Protein AF-A0A925I8I1-F1 (afdb_monomer_lite)

Sequence (111 aa):
FNKIVYSGLLSTFSFEYADKNRKKLNAYGSGKNFVSGFTISDALLQEFITFLDNNGVKKDAWGLNRSEKGIRLQLKAYIGRNIFNNDGFYPVLHTSDKTIKKALEVLGKAR

Radius of gyration: 14.81 Å; chains: 1; bounding box: 41×30×34 Å

Foldseek 3Di:
DLVVVVVVLLLVLLLVVCVVCVVVQCVLVALVSLLVPPFCDPVNLVVSQVSCVVVVNHPVVPPVVVPPLNSRLSSQQSNLCNHHNPSNHVVSVVVCVVVVVVVCVVVVPPD

Structure (mmCIF, N/CA/C/O backbone):
data_AF-A0A925I8I1-F1
#
_entry.id   AF-A0A925I8I1-F1
#
loop_
_atom_site.group_PDB
_atom_site.id
_atom_site.type_symbol
_atom_site.label_atom_id
_atom_site.label_alt_id
_atom_site.label_comp_id
_atom_site.label_asym_id
_atom_site.label_entity_id
_atom_site.label_seq_id
_atom_site.pdbx_PDB_ins_code
_atom_site.Cartn_x
_atom_site.Cartn_y
_atom_site.Cartn_z
_atom_site.occupancy
_atom_site.B_iso_or_equiv
_atom_site.auth_seq_id
_atom_site.auth_comp_id
_atom_site.auth_asym_id
_atom_site.auth_atom_id
_atom_site.pdbx_PDB_model_num
ATOM 1 N N . PHE A 1 1 ? -15.516 12.509 10.362 1.00 46.88 1 PHE A N 1
ATOM 2 C CA . PHE A 1 1 ? -14.418 12.226 11.306 1.00 46.88 1 PHE A CA 1
ATOM 3 C C . PHE A 1 1 ? -13.545 11.050 10.838 1.00 46.88 1 PHE A C 1
ATOM 5 O O . PHE A 1 1 ? -12.414 11.290 10.436 1.00 46.88 1 PHE A O 1
ATOM 12 N N . ASN A 1 2 ? -14.080 9.825 10.717 1.00 66.25 2 ASN A N 1
ATOM 13 C CA . ASN A 1 2 ? -13.297 8.614 10.380 1.00 66.25 2 ASN A CA 1
ATOM 14 C C . ASN A 1 2 ? -12.497 8.666 9.058 1.00 66.25 2 ASN A C 1
ATOM 16 O O . ASN A 1 2 ? -11.413 8.101 8.984 1.00 66.25 2 ASN A O 1
ATOM 20 N N . LYS A 1 3 ? -12.975 9.371 8.018 1.00 67.62 3 LYS A N 1
ATOM 21 C CA . LYS A 1 3 ? -12.291 9.440 6.706 1.00 67.62 3 LYS A CA 1
ATOM 22 C C . LYS A 1 3 ? -10.952 10.192 6.743 1.00 67.62 3 LYS A C 1
ATOM 24 O O . LYS A 1 3 ? -10.025 9.777 6.058 1.00 67.62 3 LYS A O 1
ATOM 29 N N . ILE A 1 4 ? -10.860 11.278 7.515 1.00 72.88 4 ILE A N 1
ATOM 30 C CA . ILE A 1 4 ? -9.635 12.094 7.614 1.00 72.88 4 ILE A CA 1
ATOM 31 C C . ILE A 1 4 ? -8.577 11.326 8.409 1.00 72.88 4 ILE A C 1
ATOM 33 O O . ILE A 1 4 ? -7.452 11.167 7.938 1.00 72.88 4 ILE A O 1
ATOM 37 N N . VAL A 1 5 ? -8.980 10.764 9.554 1.00 78.81 5 VAL A N 1
ATOM 38 C CA . VAL A 1 5 ? -8.127 9.899 10.382 1.00 78.81 5 VAL A CA 1
ATOM 39 C C . VAL A 1 5 ? -7.622 8.711 9.563 1.00 78.81 5 VAL A C 1
ATOM 41 O O . VAL A 1 5 ? -6.420 8.473 9.513 1.00 78.81 5 VAL A O 1
ATOM 44 N N . TYR A 1 6 ? -8.508 8.039 8.819 1.00 84.44 6 TYR A N 1
ATOM 45 C CA . TYR A 1 6 ? -8.112 6.963 7.913 1.00 84.44 6 TYR A CA 1
ATOM 46 C C . TYR A 1 6 ? -7.083 7.413 6.875 1.00 84.44 6 TYR A C 1
ATOM 48 O O . TYR A 1 6 ? -6.070 6.747 6.704 1.00 84.44 6 TYR A O 1
ATOM 56 N N . SER A 1 7 ? -7.317 8.532 6.183 1.00 84.19 7 SER A N 1
ATOM 57 C CA . SER A 1 7 ? -6.373 9.007 5.166 1.00 84.19 7 SER A CA 1
ATOM 58 C C . SER A 1 7 ? -5.002 9.357 5.747 1.00 84.19 7 SER A C 1
ATOM 60 O O . SER A 1 7 ? -3.992 9.102 5.094 1.00 84.19 7 SER A O 1
ATOM 62 N N . GLY A 1 8 ? -4.961 9.882 6.977 1.00 89.75 8 GLY A N 1
ATOM 63 C CA . GLY A 1 8 ? -3.717 10.122 7.704 1.00 89.75 8 GLY A CA 1
ATOM 64 C C . GLY A 1 8 ? -2.991 8.816 8.014 1.00 89.75 8 GLY A C 1
ATOM 65 O O . GLY A 1 8 ? -1.854 8.637 7.593 1.00 89.75 8 GLY A O 1
ATOM 66 N N . LEU A 1 9 ? -3.679 7.862 8.648 1.00 91.75 9 LEU A N 1
ATOM 67 C CA . LEU A 1 9 ? -3.119 6.554 9.008 1.00 91.75 9 LEU A CA 1
ATOM 68 C C . LEU A 1 9 ? -2.695 5.723 7.787 1.00 91.75 9 LEU A C 1
ATOM 70 O O . LEU A 1 9 ? -1.657 5.068 7.818 1.00 91.75 9 LEU A O 1
ATOM 74 N N . LEU A 1 10 ? -3.456 5.782 6.692 1.00 91.81 10 LEU A N 1
ATOM 75 C CA . LEU A 1 10 ? -3.091 5.182 5.409 1.00 91.81 10 LEU A CA 1
ATOM 76 C C . LEU A 1 10 ? -1.776 5.763 4.888 1.00 91.81 10 LEU A C 1
ATOM 78 O O . LEU A 1 10 ? -0.912 5.012 4.437 1.00 91.81 10 LEU A O 1
ATOM 82 N N . SER A 1 11 ? -1.624 7.088 4.950 1.00 93.44 11 SER A N 1
ATOM 83 C CA . SER A 1 11 ? -0.399 7.763 4.530 1.00 93.44 11 SER A CA 1
ATOM 84 C C . SER A 1 11 ? 0.787 7.363 5.405 1.00 93.44 11 SER A C 1
ATOM 86 O O . SER A 1 11 ? 1.829 7.004 4.862 1.00 93.44 11 SER A O 1
ATOM 88 N N . THR A 1 12 ? 0.612 7.367 6.730 1.00 96.50 12 THR A N 1
ATOM 89 C CA . THR A 1 12 ? 1.642 6.978 7.704 1.00 96.50 12 THR A CA 1
ATOM 90 C C . THR A 1 12 ? 2.112 5.547 7.476 1.00 96.50 12 THR A C 1
ATOM 92 O O . THR A 1 12 ? 3.288 5.326 7.201 1.00 96.50 12 THR A O 1
ATOM 95 N N . PHE A 1 13 ? 1.192 4.582 7.476 1.00 97.06 13 PHE A N 1
ATOM 96 C CA . PHE A 1 13 ? 1.539 3.175 7.285 1.00 97.06 13 PHE A CA 1
ATOM 97 C C . PHE A 1 13 ? 2.210 2.926 5.929 1.00 97.06 13 PHE A C 1
ATOM 99 O O . PHE A 1 13 ? 3.187 2.186 5.827 1.00 97.06 13 PHE A O 1
ATOM 106 N N . SER A 1 14 ? 1.709 3.564 4.866 1.00 97.06 14 SER A N 1
ATOM 107 C CA . SER A 1 14 ? 2.292 3.411 3.529 1.00 97.06 14 SER A CA 1
ATOM 108 C C . SER A 1 14 ? 3.709 3.970 3.448 1.00 97.06 14 SER A C 1
ATOM 110 O O . SER A 1 14 ? 4.543 3.381 2.763 1.00 97.06 14 SER A O 1
ATOM 112 N N . PHE A 1 15 ? 3.981 5.087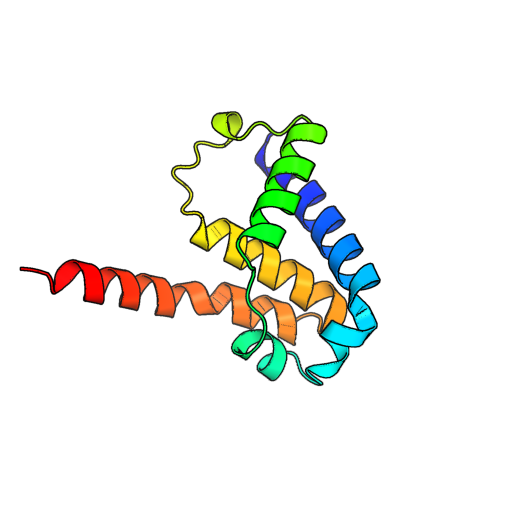 4.129 1.00 97.38 15 PHE A N 1
ATOM 113 C CA . PHE A 1 15 ? 5.319 5.661 4.233 1.00 97.38 15 PHE A CA 1
ATOM 114 C C . PHE A 1 15 ? 6.261 4.721 4.990 1.00 97.38 15 PHE A C 1
ATOM 116 O O . PHE A 1 15 ? 7.307 4.363 4.456 1.00 97.38 15 PHE A O 1
ATOM 123 N N . GLU A 1 16 ? 5.865 4.253 6.176 1.00 97.81 16 GLU A N 1
ATOM 124 C CA . GLU A 1 16 ? 6.671 3.339 6.996 1.00 97.81 16 GLU A CA 1
ATOM 125 C C . GLU A 1 16 ? 6.986 2.033 6.258 1.00 97.81 16 GLU A C 1
ATOM 127 O O . GLU A 1 16 ? 8.136 1.587 6.211 1.00 97.81 16 GLU A O 1
ATOM 132 N N . TYR A 1 17 ? 5.977 1.437 5.615 1.00 98.06 17 TYR A N 1
ATOM 133 C CA . TYR A 1 17 ? 6.168 0.238 4.807 1.00 98.06 17 TYR A CA 1
ATOM 134 C C . TYR A 1 17 ? 7.120 0.496 3.637 1.00 98.06 17 TYR A C 1
ATOM 136 O O . TYR A 1 17 ? 8.015 -0.316 3.376 1.00 98.06 17 TYR A O 1
ATOM 144 N N . ALA A 1 18 ? 6.924 1.608 2.921 1.00 97.12 18 ALA A N 1
ATOM 145 C CA . ALA A 1 18 ? 7.746 1.964 1.776 1.00 97.12 18 ALA A CA 1
ATOM 146 C C . ALA A 1 18 ? 9.200 2.210 2.178 1.00 97.12 18 ALA A C 1
ATOM 148 O O . ALA A 1 18 ? 10.101 1.757 1.477 1.00 97.12 18 ALA A O 1
ATOM 149 N N . ASP A 1 19 ? 9.432 2.861 3.315 1.00 97.50 19 ASP A N 1
ATOM 150 C CA . ASP A 1 19 ? 10.772 3.141 3.809 1.00 97.50 19 ASP A CA 1
ATOM 151 C C . ASP A 1 19 ? 11.497 1.860 4.249 1.00 97.50 19 ASP A C 1
ATOM 153 O O . ASP A 1 19 ? 12.585 1.555 3.752 1.00 97.50 19 ASP A O 1
ATOM 157 N N . LYS A 1 20 ? 10.830 1.011 5.045 1.00 98.00 20 LYS A N 1
ATOM 158 C CA . LYS A 1 20 ? 11.358 -0.299 5.468 1.00 98.00 20 LYS A CA 1
ATOM 159 C C . LYS A 1 20 ? 11.680 -1.221 4.288 1.00 98.00 20 LYS A C 1
ATOM 161 O O . LYS A 1 20 ? 12.636 -1.992 4.339 1.00 98.00 20 LYS A O 1
ATOM 166 N N . ASN A 1 21 ? 10.892 -1.152 3.215 1.00 97.44 21 ASN A N 1
ATOM 167 C CA . ASN A 1 21 ? 11.040 -2.000 2.029 1.00 97.44 21 ASN A CA 1
ATOM 168 C C . ASN A 1 21 ? 11.667 -1.261 0.836 1.00 97.44 21 ASN A C 1
ATOM 170 O O . ASN A 1 21 ? 11.626 -1.773 -0.287 1.00 97.44 21 ASN A O 1
ATOM 174 N N . ARG A 1 22 ? 12.276 -0.086 1.050 1.00 96.44 22 ARG A N 1
ATOM 175 C CA . ARG A 1 22 ? 12.695 0.834 -0.021 1.00 96.44 22 ARG A CA 1
ATOM 176 C C . ARG A 1 22 ? 13.581 0.172 -1.069 1.00 96.44 22 ARG A C 1
ATOM 178 O O . ARG A 1 22 ? 13.348 0.349 -2.258 1.00 96.44 22 ARG A O 1
ATOM 185 N N . LYS A 1 23 ? 14.555 -0.646 -0.651 1.00 97.12 23 LYS A N 1
ATOM 186 C CA . LYS A 1 23 ? 15.437 -1.392 -1.572 1.00 97.12 23 LYS A CA 1
ATOM 187 C C . LYS A 1 23 ? 14.649 -2.339 -2.486 1.00 97.12 23 LYS A C 1
ATOM 189 O O . LYS A 1 23 ? 14.842 -2.320 -3.696 1.00 97.12 23 LYS A O 1
ATOM 194 N N . LYS A 1 24 ? 13.731 -3.127 -1.916 1.00 96.44 24 LYS A N 1
ATOM 195 C CA . LYS A 1 24 ? 12.880 -4.071 -2.659 1.00 96.44 24 LYS A CA 1
ATOM 196 C C . LYS A 1 24 ? 11.930 -3.342 -3.607 1.00 96.44 24 LYS A C 1
ATOM 198 O O . LYS A 1 24 ? 11.734 -3.782 -4.732 1.00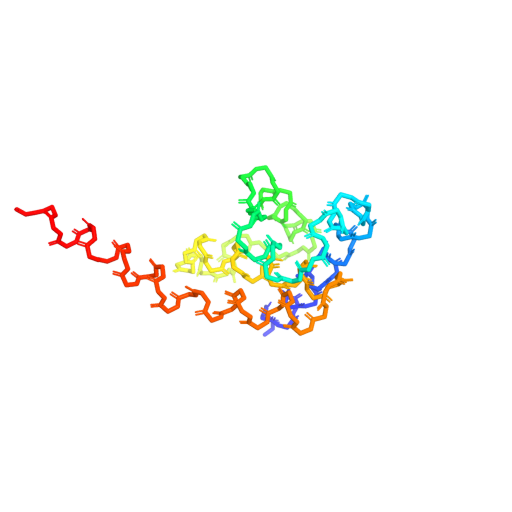 96.44 24 LYS A O 1
ATOM 203 N N . LEU A 1 25 ? 11.343 -2.234 -3.162 1.00 96.88 25 LEU A N 1
ATOM 204 C CA . LEU A 1 25 ? 10.412 -1.458 -3.977 1.00 96.88 25 LEU A CA 1
ATOM 205 C C . LEU A 1 25 ? 11.129 -0.709 -5.108 1.00 96.88 25 LEU A C 1
ATOM 207 O O . LEU A 1 25 ? 10.638 -0.695 -6.230 1.00 96.88 25 LEU A O 1
ATOM 211 N N . ASN A 1 26 ? 12.323 -0.169 -4.862 1.00 96.06 26 ASN A N 1
ATOM 212 C CA . ASN A 1 26 ? 13.146 0.439 -5.910 1.00 96.06 26 ASN A CA 1
ATOM 213 C C . ASN A 1 26 ? 13.619 -0.571 -6.962 1.00 96.06 26 ASN A C 1
ATOM 215 O O . ASN A 1 26 ? 13.832 -0.184 -8.107 1.00 96.06 26 ASN A O 1
ATOM 219 N N . ALA A 1 27 ? 13.731 -1.859 -6.621 1.00 97.62 27 ALA A N 1
ATOM 220 C CA . ALA A 1 27 ? 14.135 -2.899 -7.569 1.00 97.62 27 ALA A CA 1
ATOM 221 C C . ALA A 1 27 ? 13.160 -3.072 -8.752 1.00 97.62 27 ALA A C 1
ATOM 223 O O . ALA A 1 27 ? 13.546 -3.621 -9.779 1.00 97.62 27 ALA A O 1
ATOM 224 N N . TYR A 1 28 ? 11.922 -2.565 -8.659 1.00 96.19 28 TYR A N 1
ATOM 225 C CA . TYR A 1 28 ? 11.018 -2.497 -9.813 1.00 96.19 28 TYR A CA 1
ATOM 226 C C . TYR A 1 28 ? 11.497 -1.502 -10.890 1.00 96.19 28 TYR A C 1
ATOM 228 O O . TYR A 1 28 ? 11.087 -1.605 -12.047 1.00 96.19 28 TYR A O 1
ATOM 236 N N . GLY A 1 29 ? 12.349 -0.532 -10.543 1.00 95.75 29 GLY A N 1
ATOM 237 C CA . GLY A 1 29 ? 12.989 0.418 -11.462 1.00 95.75 29 GLY A CA 1
ATOM 238 C C . GLY A 1 29 ? 12.081 1.512 -12.037 1.00 95.75 29 GLY A C 1
ATOM 239 O O . GLY A 1 29 ? 12.565 2.583 -12.383 1.00 95.75 29 GLY A O 1
ATOM 240 N N . SER A 1 30 ? 10.767 1.289 -12.123 1.00 95.44 30 SER A N 1
ATOM 241 C CA . SER A 1 30 ? 9.801 2.288 -12.590 1.00 95.44 30 SER A CA 1
ATOM 242 C C . SER A 1 30 ? 8.425 2.107 -11.952 1.00 95.44 30 SER A C 1
ATOM 244 O O . SER A 1 30 ? 8.033 0.992 -11.588 1.00 95.44 30 SER A O 1
ATOM 246 N N . GLY A 1 31 ? 7.643 3.193 -11.907 1.00 92.44 31 GLY A N 1
ATOM 247 C CA . GLY A 1 31 ? 6.252 3.155 -11.450 1.00 92.44 31 GLY A CA 1
ATOM 248 C C . GLY A 1 31 ? 5.402 2.156 -12.241 1.00 92.44 31 GLY A C 1
ATOM 249 O O . GLY A 1 31 ? 4.648 1.391 -11.650 1.00 92.44 31 GLY A O 1
ATOM 250 N N . LYS A 1 32 ? 5.597 2.050 -13.563 1.00 92.12 32 LYS A N 1
ATOM 251 C CA . LYS A 1 32 ? 4.906 1.071 -14.425 1.00 92.12 32 LYS A CA 1
ATOM 252 C C . LYS A 1 32 ? 5.175 -0.383 -14.010 1.00 92.12 32 LYS A C 1
ATOM 254 O O . LYS A 1 32 ? 4.243 -1.190 -13.927 1.00 92.12 32 LYS A O 1
ATOM 259 N N . ASN A 1 33 ? 6.436 -0.723 -13.748 1.00 93.56 33 ASN A N 1
ATOM 260 C CA . ASN A 1 33 ? 6.821 -2.070 -13.321 1.00 93.56 33 ASN A CA 1
ATOM 261 C C . ASN A 1 33 ? 6.287 -2.381 -11.921 1.00 93.56 33 ASN A C 1
ATOM 263 O O . ASN A 1 33 ? 5.796 -3.477 -11.677 1.00 93.56 33 ASN A O 1
ATOM 267 N N . PHE A 1 34 ? 6.300 -1.402 -11.017 1.00 95.81 34 PHE A N 1
ATOM 268 C CA . PHE A 1 34 ? 5.668 -1.533 -9.707 1.00 95.81 34 PHE A CA 1
ATOM 269 C C . PHE A 1 34 ? 4.150 -1.747 -9.822 1.00 95.81 34 PHE A C 1
ATOM 271 O O . PHE A 1 34 ? 3.595 -2.662 -9.215 1.00 95.81 34 PHE A O 1
ATOM 278 N N . VAL A 1 35 ? 3.460 -0.947 -10.640 1.00 91.06 35 VAL A N 1
ATOM 279 C CA . VAL A 1 35 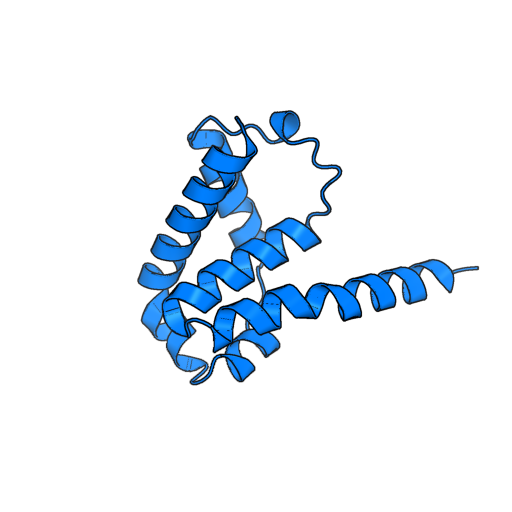? 2.005 -1.040 -10.845 1.00 91.06 35 VAL A CA 1
ATOM 280 C C . VAL A 1 35 ? 1.606 -2.420 -11.370 1.00 91.06 35 VAL A C 1
ATOM 282 O O . VAL A 1 35 ? 0.576 -2.945 -10.952 1.00 91.06 35 VAL A O 1
ATOM 285 N N . SER A 1 36 ? 2.405 -3.030 -12.243 1.00 90.75 36 SER A N 1
ATOM 286 C CA . SER A 1 36 ? 2.127 -4.364 -12.792 1.00 90.75 36 SER A CA 1
ATOM 287 C C . SER A 1 36 ? 2.601 -5.512 -11.893 1.00 90.75 36 SER A C 1
ATOM 289 O O . SER A 1 36 ? 1.914 -6.526 -11.807 1.00 90.75 36 SER A O 1
ATOM 291 N N . GLY A 1 37 ? 3.734 -5.355 -11.205 1.00 91.81 37 GLY A N 1
ATOM 292 C CA . GLY A 1 37 ? 4.412 -6.446 -10.499 1.00 91.81 37 GLY A CA 1
ATOM 293 C C . GLY A 1 37 ? 4.269 -6.461 -8.975 1.00 91.81 37 GLY A C 1
ATOM 294 O O . GLY A 1 37 ? 4.575 -7.478 -8.357 1.00 91.81 37 GLY A O 1
ATOM 295 N N . PHE A 1 38 ? 3.832 -5.372 -8.337 1.00 94.75 38 PHE A N 1
ATOM 296 C CA . PHE A 1 38 ? 3.597 -5.342 -6.891 1.00 94.75 38 PHE A CA 1
ATOM 297 C C . PHE A 1 38 ? 2.126 -5.598 -6.568 1.00 94.75 38 PHE A C 1
ATOM 299 O O . PHE A 1 38 ? 1.227 -4.976 -7.136 1.00 94.75 38 PHE A O 1
ATOM 306 N N . THR A 1 39 ? 1.855 -6.479 -5.614 1.00 92.50 39 THR A N 1
ATOM 307 C CA . THR A 1 39 ? 0.506 -6.784 -5.132 1.00 92.50 39 THR A CA 1
ATOM 308 C C . THR A 1 39 ? 0.467 -6.670 -3.614 1.00 92.50 39 THR A C 1
ATOM 310 O O . THR A 1 39 ? 1.430 -6.998 -2.924 1.00 92.50 39 THR A O 1
ATOM 313 N N . ILE A 1 40 ? -0.653 -6.177 -3.082 1.00 93.88 40 ILE A N 1
ATOM 314 C CA . ILE A 1 40 ? -0.887 -6.215 -1.637 1.00 93.88 40 ILE A CA 1
ATOM 315 C C . ILE A 1 40 ? -1.257 -7.650 -1.297 1.00 93.88 40 ILE A C 1
ATOM 317 O O . ILE A 1 40 ? -2.297 -8.120 -1.760 1.00 93.88 40 ILE A O 1
ATOM 321 N N . SER A 1 41 ? -0.417 -8.327 -0.518 1.00 93.19 41 SER A N 1
ATOM 322 C CA . SER A 1 41 ? -0.694 -9.666 0.005 1.00 93.19 41 SER A CA 1
ATOM 323 C C . SER A 1 41 ? -1.727 -9.622 1.130 1.00 93.19 41 SER A C 1
ATOM 325 O O . SER A 1 41 ? -2.013 -8.563 1.693 1.00 93.19 41 SER A O 1
ATOM 327 N N . ASP A 1 42 ? -2.314 -10.765 1.467 1.00 88.56 42 ASP A N 1
ATOM 328 C CA . ASP A 1 42 ? -3.264 -10.866 2.583 1.00 88.56 42 ASP A CA 1
ATOM 329 C C . ASP A 1 42 ? -2.602 -10.509 3.912 1.00 88.56 42 ASP A C 1
ATOM 331 O O . ASP A 1 42 ? -3.177 -9.760 4.696 1.00 88.56 42 ASP A O 1
ATOM 335 N N . ALA A 1 43 ? -1.357 -10.949 4.113 1.00 93.44 43 ALA A N 1
ATOM 336 C CA . ALA A 1 43 ? -0.555 -10.592 5.280 1.00 93.44 43 ALA A CA 1
ATOM 337 C C . ALA A 1 43 ? -0.374 -9.072 5.412 1.00 93.44 43 ALA A C 1
ATOM 339 O O . ALA A 1 43 ? -0.709 -8.510 6.449 1.00 93.44 43 ALA A O 1
ATOM 340 N N . LEU A 1 44 ? 0.046 -8.386 4.340 1.00 94.56 44 LEU A N 1
ATOM 341 C CA . LEU A 1 44 ? 0.223 -6.931 4.366 1.00 94.56 44 LEU A CA 1
ATOM 342 C C . LEU A 1 44 ? -1.101 -6.196 4.615 1.00 94.56 44 LEU A C 1
ATOM 344 O O . LEU A 1 44 ? -1.140 -5.187 5.318 1.00 94.56 44 LEU A O 1
ATOM 348 N N . LEU A 1 45 ? -2.203 -6.697 4.053 1.00 90.94 45 LEU A N 1
ATOM 349 C CA . LEU A 1 45 ? -3.515 -6.130 4.332 1.00 90.94 45 LEU A CA 1
ATOM 350 C C . LEU A 1 45 ? -3.901 -6.304 5.809 1.00 90.94 45 LEU A C 1
ATOM 352 O O . LEU A 1 45 ? -4.403 -5.355 6.408 1.00 90.94 45 LEU A O 1
ATOM 356 N N . GLN A 1 46 ? -3.683 -7.484 6.397 1.00 90.94 46 GLN A N 1
ATOM 357 C CA . GLN A 1 46 ? -3.981 -7.711 7.814 1.00 90.94 46 GLN A CA 1
ATOM 358 C C . GLN A 1 46 ? -3.089 -6.866 8.726 1.00 90.94 46 GLN A C 1
ATOM 360 O O . GLN A 1 46 ? -3.599 -6.300 9.686 1.00 90.94 46 GLN A O 1
ATOM 365 N N . GLU A 1 47 ? -1.804 -6.700 8.405 1.00 94.62 47 GLU A N 1
ATOM 366 C CA . GLU A 1 47 ? -0.914 -5.776 9.123 1.00 94.62 47 GLU A CA 1
ATOM 367 C C . GLU A 1 47 ? -1.486 -4.353 9.137 1.00 94.62 47 GLU A C 1
ATOM 369 O O . GLU A 1 47 ? -1.563 -3.723 10.193 1.00 94.62 47 GLU A O 1
ATOM 374 N N . PHE A 1 48 ? -1.965 -3.869 7.987 1.00 92.69 48 PHE A N 1
ATOM 375 C CA . PHE A 1 48 ? -2.582 -2.549 7.893 1.00 92.69 48 PHE A CA 1
ATOM 376 C C . PHE A 1 48 ? -3.886 -2.443 8.697 1.00 92.69 48 PHE A C 1
ATOM 378 O O . PHE A 1 48 ? -4.122 -1.450 9.380 1.00 92.69 48 PHE A O 1
ATOM 385 N N . ILE A 1 49 ? -4.737 -3.468 8.645 1.00 88.31 49 ILE A N 1
ATOM 386 C CA . ILE A 1 49 ? -5.984 -3.518 9.420 1.00 88.31 49 ILE A CA 1
ATOM 387 C C . ILE A 1 49 ? -5.695 -3.483 10.925 1.00 88.31 49 ILE A C 1
ATOM 389 O O . ILE A 1 49 ? -6.339 -2.726 11.648 1.00 88.31 49 ILE A O 1
ATOM 393 N N . THR A 1 50 ? -4.726 -4.267 11.393 1.00 91.06 50 THR A N 1
ATOM 394 C CA . THR A 1 50 ? -4.306 -4.283 12.800 1.00 91.06 50 THR A CA 1
ATOM 395 C C . THR A 1 50 ? -3.727 -2.933 13.215 1.00 91.06 50 THR A C 1
ATOM 397 O O . THR A 1 50 ? -4.044 -2.430 14.290 1.00 91.06 50 THR A O 1
ATOM 400 N N . PHE A 1 51 ? -2.932 -2.298 12.349 1.00 92.75 51 PHE A N 1
ATOM 401 C CA . PHE A 1 51 ? -2.430 -0.945 12.585 1.00 92.75 51 PHE A CA 1
ATOM 402 C C . PHE A 1 51 ? -3.571 0.062 12.783 1.00 92.75 51 PHE A C 1
ATOM 404 O O . PHE A 1 51 ? -3.521 0.879 13.701 1.00 92.75 51 PHE A O 1
ATOM 411 N N . LEU A 1 52 ? -4.619 -0.006 11.962 1.00 88.31 52 LEU A N 1
ATOM 412 C CA . LEU A 1 52 ? -5.792 0.854 12.106 1.00 88.31 52 LEU A CA 1
ATOM 413 C C . LEU A 1 52 ? -6.534 0.595 13.421 1.00 88.31 52 LEU A C 1
ATOM 415 O O . LEU A 1 52 ? -6.848 1.549 14.132 1.00 88.31 52 LEU A O 1
ATOM 419 N N . ASP A 1 53 ? -6.761 -0.671 13.776 1.00 87.69 53 ASP A N 1
ATOM 420 C CA . ASP A 1 53 ? -7.438 -1.039 15.024 1.00 87.69 53 ASP A CA 1
ATOM 421 C C . ASP A 1 53 ? -6.693 -0.496 16.256 1.00 87.69 53 ASP A C 1
ATOM 423 O O . ASP A 1 53 ? -7.287 0.167 17.111 1.00 87.69 53 ASP A O 1
ATOM 427 N N . ASN A 1 54 ? -5.366 -0.653 16.279 1.00 91.25 54 ASN A N 1
ATOM 428 C CA . ASN A 1 54 ? -4.499 -0.128 17.338 1.00 91.25 54 ASN A CA 1
ATOM 429 C C . ASN A 1 54 ? -4.533 1.406 17.446 1.00 91.25 54 ASN A C 1
ATOM 431 O O . ASN A 1 54 ? -4.301 1.952 18.520 1.00 91.25 54 ASN A O 1
ATOM 435 N N . ASN A 1 55 ? -4.855 2.103 16.355 1.00 89.06 55 ASN A N 1
ATOM 436 C CA . ASN A 1 55 ? -5.015 3.558 16.319 1.00 89.06 55 ASN A CA 1
ATOM 437 C C . ASN A 1 55 ? -6.480 4.003 16.524 1.00 89.06 55 ASN A C 1
ATOM 439 O O . ASN A 1 55 ? -6.853 5.123 16.171 1.00 89.06 55 ASN A O 1
ATOM 443 N N . GLY A 1 56 ? -7.331 3.133 17.082 1.00 84.62 56 GLY A N 1
ATOM 444 C CA . GLY A 1 56 ? -8.722 3.443 17.431 1.00 84.62 56 GLY A CA 1
ATOM 445 C C . GLY A 1 56 ? -9.692 3.396 16.250 1.00 84.62 56 GLY A C 1
ATOM 446 O O . GLY A 1 56 ? -10.850 3.799 16.365 1.00 84.62 56 GLY A O 1
ATOM 447 N N . VAL A 1 57 ? -9.242 2.892 15.103 1.00 81.25 57 VAL A N 1
ATOM 448 C CA . VAL A 1 57 ? -10.000 2.850 13.859 1.00 81.25 57 VAL A CA 1
ATOM 449 C C . VAL A 1 57 ? -10.526 1.424 13.651 1.00 81.25 57 VAL A C 1
ATOM 451 O O . VAL A 1 57 ? -9.947 0.612 12.935 1.00 81.25 57 VAL A O 1
ATOM 454 N N . LYS A 1 58 ? -11.649 1.118 14.319 1.00 71.31 58 LYS A N 1
ATOM 455 C CA . LYS A 1 58 ? -12.293 -0.210 14.322 1.00 71.31 58 LYS A CA 1
ATOM 456 C C . LYS A 1 58 ? -12.786 -0.625 12.933 1.00 71.31 58 LYS A C 1
ATOM 458 O O . LYS A 1 58 ? -13.368 0.197 12.226 1.00 71.31 58 LYS A O 1
ATOM 463 N N . LYS A 1 59 ? -12.656 -1.917 12.596 1.00 62.66 59 LYS A N 1
ATOM 464 C CA . LYS A 1 59 ? -13.215 -2.543 11.373 1.00 62.66 59 LYS A CA 1
ATOM 465 C C . LYS A 1 59 ? -14.688 -2.172 11.143 1.00 62.66 59 LYS A C 1
ATOM 467 O O . LYS A 1 59 ? -15.097 -1.903 10.018 1.00 62.66 59 LYS A O 1
ATOM 472 N N . ASP A 1 60 ? -15.461 -2.099 12.217 1.00 58.88 60 ASP A N 1
ATOM 473 C CA . ASP A 1 60 ? -16.918 -1.954 12.170 1.00 58.88 60 ASP A CA 1
ATOM 474 C C . ASP A 1 60 ? -17.332 -0.484 11.979 1.00 58.88 60 ASP A C 1
ATOM 476 O O . ASP A 1 60 ? -18.313 -0.183 11.299 1.00 58.88 60 ASP A O 1
ATOM 480 N N . ALA A 1 61 ? -16.510 0.454 12.476 1.00 52.59 61 ALA A N 1
ATOM 481 C CA . ALA A 1 61 ? -16.701 1.906 12.351 1.00 52.59 61 ALA A CA 1
ATOM 482 C C . ALA A 1 61 ? -16.574 2.423 10.902 1.00 52.59 61 ALA A C 1
ATOM 484 O O . ALA A 1 61 ? -16.718 3.622 10.634 1.00 52.59 61 ALA A O 1
ATOM 485 N N . TRP A 1 62 ? -16.262 1.526 9.969 1.00 52.66 62 TRP A N 1
ATOM 486 C CA . TRP A 1 62 ? -15.988 1.832 8.573 1.00 52.66 62 TRP A CA 1
ATOM 487 C C . TRP A 1 62 ? -17.136 1.566 7.629 1.00 52.66 62 TRP A C 1
ATOM 489 O O . TRP A 1 62 ? -17.044 2.008 6.485 1.00 52.66 62 TRP A O 1
ATOM 499 N N . GLY A 1 63 ? -18.161 0.814 8.042 1.00 47.28 63 GLY A N 1
ATOM 500 C CA . GLY A 1 63 ? -19.069 0.223 7.066 1.00 47.28 63 GLY A CA 1
ATOM 501 C C . GLY A 1 63 ? -18.253 -0.470 5.969 1.00 47.28 63 GLY A C 1
ATOM 502 O O . GLY A 1 63 ? -18.249 -0.021 4.820 1.00 47.28 63 GLY A O 1
ATOM 503 N N . LEU A 1 64 ? -17.512 -1.531 6.319 1.00 48.88 64 LEU A N 1
ATOM 504 C CA . LEU A 1 64 ? -16.703 -2.357 5.401 1.00 48.88 64 LEU A CA 1
ATOM 505 C C . LEU A 1 64 ? -17.541 -3.112 4.340 1.00 48.88 64 LEU A C 1
ATOM 507 O O . LEU A 1 64 ? -17.182 -4.186 3.885 1.00 48.88 64 LEU A O 1
ATOM 511 N N . ASN A 1 65 ? -18.620 -2.498 3.861 1.00 48.28 65 ASN A N 1
ATOM 512 C CA . ASN A 1 65 ? -19.136 -2.688 2.512 1.00 48.28 65 ASN A CA 1
ATOM 513 C C . ASN A 1 65 ? -18.217 -2.034 1.451 1.00 48.28 65 ASN A C 1
ATOM 515 O O . ASN A 1 65 ? -18.430 -2.183 0.248 1.00 48.28 65 ASN A O 1
ATOM 519 N N . ARG A 1 66 ? -17.149 -1.323 1.860 1.00 54.88 66 ARG A N 1
ATOM 520 C CA . ARG A 1 66 ? -15.992 -1.073 0.988 1.00 54.88 66 ARG A CA 1
ATOM 521 C C . ARG A 1 66 ? -15.254 -2.386 0.770 1.00 54.88 66 ARG A C 1
ATOM 523 O O . ARG A 1 66 ? -14.573 -2.864 1.670 1.00 54.88 66 ARG A O 1
ATOM 530 N N . SER A 1 67 ? -15.381 -2.938 -0.436 1.00 67.50 67 SER A N 1
ATOM 531 C CA . SER A 1 67 ? -14.685 -4.171 -0.803 1.00 67.50 67 SER A CA 1
ATOM 532 C C . SER A 1 67 ? -13.192 -4.073 -0.474 1.00 67.50 67 SER A C 1
ATOM 534 O O . SER A 1 67 ? -12.549 -3.060 -0.753 1.00 67.50 67 SER A O 1
ATOM 536 N N . GLU A 1 68 ? -12.639 -5.140 0.093 1.00 77.25 68 GLU A N 1
ATOM 537 C CA . GLU A 1 68 ? -11.211 -5.359 0.348 1.00 77.25 68 GLU A CA 1
ATOM 538 C C . GLU A 1 68 ? -10.305 -4.845 -0.789 1.00 77.25 68 GLU A C 1
ATOM 540 O O . GLU A 1 68 ? -9.256 -4.237 -0.568 1.00 77.25 68 GLU A O 1
ATOM 545 N N . LYS A 1 69 ? -10.782 -5.005 -2.029 1.00 80.88 69 LYS A N 1
ATOM 546 C CA . LYS A 1 69 ? -10.164 -4.504 -3.260 1.00 80.88 69 LYS A CA 1
ATOM 547 C C . LYS A 1 69 ? -9.873 -3.002 -3.212 1.00 80.88 69 LYS A C 1
ATOM 549 O O . LYS A 1 69 ? -8.793 -2.588 -3.616 1.00 80.88 69 LYS A O 1
ATOM 554 N N . GLY A 1 70 ? -10.799 -2.189 -2.706 1.00 83.81 70 GLY A N 1
ATOM 555 C CA . GLY A 1 70 ? -10.633 -0.739 -2.591 1.00 83.81 70 GLY A CA 1
ATOM 556 C C . GLY A 1 70 ? -9.545 -0.344 -1.593 1.00 83.81 70 GLY A C 1
ATOM 557 O O . GLY A 1 70 ? -8.753 0.552 -1.880 1.00 83.81 70 GLY A O 1
ATOM 558 N N . ILE A 1 71 ? -9.455 -1.049 -0.461 1.00 85.50 71 ILE A N 1
ATOM 559 C CA . ILE A 1 71 ? -8.405 -0.811 0.541 1.00 85.50 71 ILE A CA 1
ATOM 560 C C . ILE A 1 71 ? -7.043 -1.195 -0.032 1.00 85.50 71 ILE A C 1
ATOM 562 O O . ILE A 1 71 ? -6.110 -0.398 0.028 1.00 85.50 71 ILE A O 1
ATOM 566 N N . ARG A 1 72 ? -6.936 -2.372 -0.660 1.00 90.75 72 ARG A N 1
ATOM 567 C CA . ARG A 1 72 ? -5.703 -2.809 -1.332 1.00 90.75 72 ARG A CA 1
ATOM 568 C C . ARG A 1 72 ? -5.262 -1.820 -2.407 1.00 90.75 72 ARG A C 1
ATOM 570 O O . ARG A 1 72 ? -4.075 -1.532 -2.518 1.00 90.75 72 ARG A O 1
ATOM 577 N N . LEU A 1 73 ? -6.203 -1.287 -3.184 1.00 90.62 73 LEU A N 1
ATOM 578 C CA . LEU A 1 73 ? -5.912 -0.311 -4.228 1.00 90.62 73 LEU A CA 1
ATOM 579 C C . LEU A 1 73 ? -5.326 0.981 -3.649 1.00 90.62 73 LEU A C 1
ATOM 581 O O . LEU A 1 73 ? -4.293 1.454 -4.120 1.00 90.62 73 LEU A O 1
ATOM 585 N N . GLN A 1 74 ? -5.971 1.530 -2.618 1.00 90.81 74 GLN A N 1
ATOM 586 C CA . GLN A 1 74 ? -5.521 2.749 -1.948 1.00 90.81 74 GLN A CA 1
ATOM 587 C C . GLN A 1 74 ? -4.160 2.536 -1.282 1.00 90.81 74 GLN A C 1
ATOM 589 O O . GLN A 1 74 ? -3.245 3.322 -1.506 1.00 90.81 74 GLN A O 1
ATOM 594 N N . LEU A 1 75 ? -3.989 1.431 -0.556 1.00 93.69 75 LEU A N 1
ATOM 595 C CA . LEU A 1 75 ? -2.722 1.066 0.073 1.00 93.69 75 LEU A CA 1
ATOM 596 C C . LEU A 1 75 ? -1.595 0.921 -0.956 1.00 93.69 75 LEU A C 1
ATOM 598 O O . LEU A 1 75 ? -0.533 1.521 -0.803 1.00 93.69 75 LEU A O 1
ATOM 602 N N . LYS A 1 76 ? -1.841 0.209 -2.061 1.00 95.75 76 LYS A N 1
ATOM 603 C CA . LYS A 1 76 ? -0.869 0.070 -3.153 1.00 95.75 76 LYS A CA 1
ATOM 604 C C . LYS A 1 76 ? -0.491 1.415 -3.763 1.00 95.75 76 LYS A C 1
ATOM 606 O O . LYS A 1 76 ? 0.691 1.647 -4.005 1.00 95.75 76 LYS A O 1
ATOM 611 N N . ALA A 1 77 ? -1.468 2.285 -4.008 1.00 94.94 77 ALA A N 1
ATOM 612 C CA . ALA A 1 77 ? -1.216 3.597 -4.589 1.00 94.94 77 ALA A CA 1
ATOM 613 C C . ALA A 1 77 ? -0.328 4.435 -3.665 1.00 94.94 77 ALA A C 1
ATOM 615 O O . ALA A 1 77 ? 0.686 4.970 -4.107 1.00 94.94 77 ALA A O 1
ATOM 616 N N . TYR A 1 78 ? -0.660 4.511 -2.373 1.00 96.12 78 TYR A N 1
ATOM 617 C CA . TYR A 1 78 ? 0.119 5.287 -1.409 1.00 96.12 78 TYR A CA 1
ATOM 618 C C . TYR A 1 78 ? 1.532 4.722 -1.201 1.00 96.12 78 TYR A C 1
ATOM 620 O O . TYR A 1 78 ? 2.480 5.502 -1.127 1.00 96.12 78 TYR A O 1
ATOM 628 N N . ILE A 1 79 ? 1.720 3.398 -1.188 1.00 97.31 79 ILE A N 1
ATOM 629 C CA . ILE A 1 79 ? 3.066 2.793 -1.184 1.00 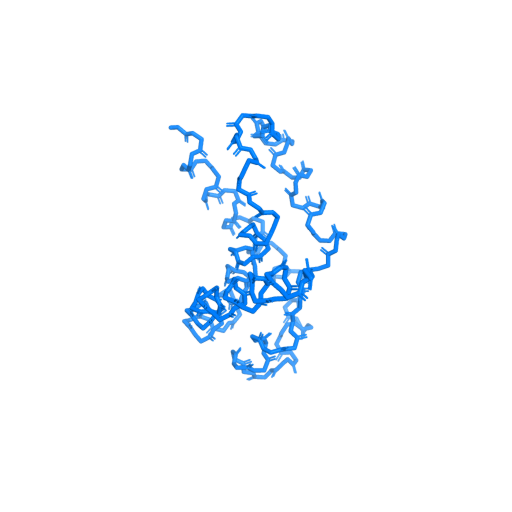97.31 79 ILE A CA 1
ATOM 630 C C . ILE A 1 79 ? 3.832 3.196 -2.451 1.00 97.31 79 ILE A C 1
ATOM 632 O O . ILE A 1 79 ? 4.968 3.660 -2.369 1.00 97.31 79 ILE A O 1
ATOM 636 N N . GLY A 1 80 ? 3.195 3.084 -3.620 1.00 96.06 80 GLY A N 1
ATOM 637 C CA . GLY A 1 80 ? 3.788 3.471 -4.899 1.00 96.06 80 GLY A CA 1
ATOM 638 C C . GLY A 1 80 ? 4.190 4.942 -4.948 1.00 96.06 80 GLY A C 1
ATOM 639 O O . GLY A 1 80 ? 5.260 5.261 -5.460 1.00 96.06 80 GLY A O 1
ATOM 640 N N . ARG A 1 81 ? 3.390 5.831 -4.349 1.00 96.00 81 ARG A N 1
ATOM 641 C CA . ARG A 1 81 ? 3.688 7.266 -4.251 1.00 96.00 81 ARG A CA 1
ATOM 642 C C . ARG A 1 81 ? 4.987 7.552 -3.511 1.00 96.00 81 ARG A C 1
ATOM 644 O O . ARG A 1 81 ? 5.734 8.423 -3.935 1.00 96.00 81 ARG A O 1
ATOM 651 N N . ASN A 1 82 ? 5.263 6.823 -2.434 1.00 96.94 82 ASN A N 1
ATOM 652 C CA . ASN A 1 82 ? 6.453 7.042 -1.608 1.00 96.94 82 ASN A CA 1
ATOM 653 C C . ASN A 1 82 ? 7.770 6.659 -2.308 1.00 96.94 82 ASN A C 1
ATOM 655 O O . ASN A 1 82 ? 8.843 7.056 -1.853 1.00 96.94 82 ASN A O 1
ATOM 659 N N . ILE A 1 83 ? 7.698 5.886 -3.397 1.00 97.25 83 ILE A N 1
ATOM 660 C CA . ILE A 1 83 ? 8.870 5.395 -4.135 1.00 97.25 83 ILE A CA 1
ATOM 661 C C . ILE A 1 83 ? 8.958 6.019 -5.530 1.00 97.25 83 ILE A C 1
ATOM 663 O O . ILE A 1 83 ? 10.016 6.483 -5.937 1.00 97.25 83 ILE A O 1
ATOM 667 N N . PHE A 1 84 ? 7.838 6.059 -6.249 1.00 96.38 84 PHE A N 1
ATOM 668 C CA . PHE A 1 84 ? 7.760 6.456 -7.656 1.00 96.38 84 PHE A CA 1
ATOM 669 C C . PHE A 1 84 ? 6.897 7.703 -7.882 1.00 96.38 84 PHE A C 1
ATOM 671 O O . PHE A 1 84 ? 6.542 8.007 -9.019 1.00 96.38 84 PHE A O 1
ATOM 678 N N . ASN A 1 85 ? 6.524 8.427 -6.822 1.00 94.50 85 ASN A N 1
ATOM 679 C CA . ASN A 1 85 ? 5.691 9.627 -6.904 1.00 94.50 85 ASN A CA 1
ATOM 680 C C . ASN A 1 85 ? 4.397 9.376 -7.707 1.00 94.50 85 ASN A C 1
ATOM 682 O O . ASN A 1 85 ? 3.690 8.387 -7.497 1.00 94.50 85 ASN A O 1
ATOM 686 N N . ASN A 1 86 ? 4.075 10.276 -8.635 1.00 92.56 86 ASN A N 1
ATOM 687 C CA . ASN A 1 86 ? 2.863 10.219 -9.445 1.00 92.56 86 ASN A CA 1
ATOM 688 C C . ASN A 1 86 ? 2.786 8.948 -10.309 1.00 92.56 86 ASN A C 1
ATOM 690 O O . ASN A 1 86 ? 1.691 8.404 -10.476 1.00 92.56 86 ASN A O 1
ATOM 694 N N . ASP A 1 87 ? 3.929 8.427 -10.765 1.00 92.44 87 ASP A N 1
ATOM 695 C CA . ASP A 1 87 ? 4.008 7.249 -11.638 1.00 92.44 87 ASP A CA 1
ATOM 696 C C . ASP A 1 87 ? 3.650 5.949 -10.907 1.00 92.44 87 ASP A C 1
ATOM 698 O O . ASP A 1 87 ? 3.183 4.990 -11.521 1.00 92.44 87 ASP A O 1
ATOM 702 N N . GLY A 1 88 ? 3.847 5.907 -9.586 1.00 90.94 88 GLY A N 1
ATOM 703 C CA . GLY A 1 88 ? 3.419 4.797 -8.731 1.00 90.94 88 GLY A CA 1
ATOM 704 C C . GLY A 1 88 ? 2.020 4.969 -8.136 1.00 90.94 88 GLY A C 1
ATOM 705 O O . GLY A 1 88 ? 1.491 4.021 -7.560 1.00 90.94 88 GLY A O 1
ATOM 706 N N . PHE A 1 89 ? 1.420 6.158 -8.255 1.00 91.69 89 PHE A N 1
ATOM 707 C CA . PHE A 1 89 ? 0.173 6.518 -7.576 1.00 91.69 89 PHE A CA 1
ATOM 708 C C . PHE A 1 89 ? -1.036 6.501 -8.518 1.00 91.69 89 PHE A C 1
ATOM 710 O O . PHE A 1 89 ? -1.939 5.675 -8.359 1.00 91.69 89 PHE A O 1
ATOM 717 N N . TYR A 1 90 ? -1.057 7.383 -9.521 1.00 88.44 90 TYR A N 1
ATOM 718 C CA . TYR A 1 90 ? -2.230 7.567 -10.382 1.00 88.44 90 TYR A CA 1
ATOM 719 C C . TYR A 1 90 ? -2.574 6.332 -11.217 1.00 88.44 90 TYR A C 1
ATOM 721 O O . TYR A 1 90 ? -3.753 5.972 -11.259 1.00 88.44 90 TYR A O 1
ATOM 729 N N . PRO A 1 91 ? -1.604 5.617 -11.824 1.00 88.88 91 PRO A N 1
ATOM 730 C CA . PRO A 1 91 ? -1.931 4.420 -12.588 1.00 88.88 91 PRO A CA 1
ATOM 731 C C . PRO A 1 91 ? -2.596 3.346 -11.726 1.00 88.88 91 PRO A C 1
ATOM 733 O O . PRO A 1 91 ? -3.529 2.697 -12.192 1.00 88.88 91 PRO A O 1
ATOM 736 N N . VAL A 1 92 ? -2.186 3.198 -10.457 1.00 86.75 92 VAL A N 1
ATOM 737 C CA . VAL A 1 92 ? -2.827 2.262 -9.520 1.00 86.75 92 VAL A CA 1
ATOM 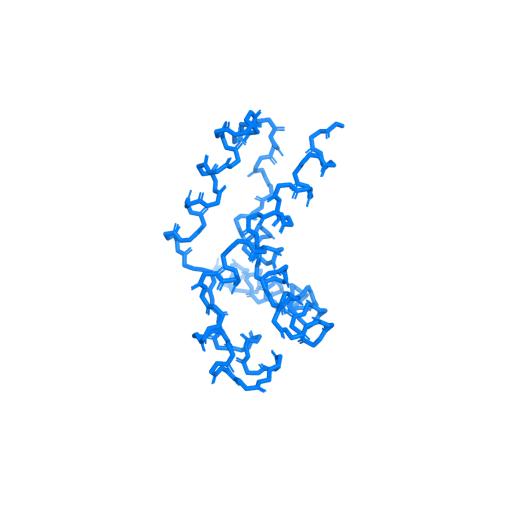738 C C . VAL A 1 92 ? -4.283 2.654 -9.301 1.00 86.75 92 VAL A C 1
ATOM 740 O O . VAL A 1 92 ? -5.160 1.820 -9.501 1.00 86.75 92 VAL A O 1
ATOM 743 N N . LEU A 1 93 ? -4.565 3.915 -8.963 1.00 82.12 93 LEU A N 1
ATOM 744 C CA . LEU A 1 93 ? -5.939 4.369 -8.723 1.00 82.12 93 LEU A CA 1
ATOM 745 C C . LEU A 1 93 ? -6.833 4.213 -9.962 1.00 82.12 93 LEU A C 1
ATOM 747 O O . LEU A 1 93 ? -7.975 3.773 -9.844 1.00 82.12 93 LEU A O 1
ATOM 751 N N . HIS A 1 94 ? -6.293 4.470 -11.153 1.00 79.00 94 HIS A N 1
ATOM 752 C CA . HIS A 1 94 ? -7.002 4.289 -12.423 1.00 79.00 94 HIS A CA 1
ATOM 753 C C . HIS A 1 94 ? -7.123 2.816 -12.858 1.00 79.00 94 HIS A C 1
ATOM 755 O O . HIS A 1 94 ? -7.888 2.498 -13.767 1.00 79.00 94 HIS A O 1
ATOM 761 N N . THR A 1 95 ? -6.421 1.881 -12.204 1.00 68.44 95 THR A N 1
ATOM 762 C CA . THR A 1 95 ? -6.565 0.438 -12.482 1.00 68.44 95 THR A CA 1
ATOM 763 C C . THR A 1 95 ? -7.934 -0.091 -12.016 1.00 68.44 95 THR A C 1
ATOM 765 O O . THR A 1 95 ? -8.429 -1.090 -12.543 1.00 68.44 95 THR A O 1
ATOM 768 N N . SER A 1 96 ? -8.583 0.598 -11.065 1.00 54.12 96 SER A N 1
ATOM 769 C CA . SER A 1 96 ? -9.908 0.245 -10.527 1.00 54.12 96 SER A CA 1
ATOM 770 C C . SER A 1 96 ? -10.980 0.102 -11.611 1.00 54.12 96 SER A C 1
ATOM 772 O O . SER A 1 96 ? -11.770 -0.843 -11.574 1.00 54.12 96 SER A O 1
ATOM 774 N N . ASP A 1 97 ? -10.959 0.980 -12.620 1.00 51.81 97 ASP A N 1
ATOM 775 C CA . ASP A 1 97 ? -11.960 1.007 -13.695 1.00 51.81 97 ASP A CA 1
ATOM 776 C C . ASP A 1 97 ? -11.957 -0.259 -14.564 1.00 51.81 97 ASP A C 1
ATOM 778 O O . ASP A 1 97 ? -12.990 -0.654 -15.108 1.00 51.81 97 ASP A O 1
ATOM 782 N N . LYS A 1 98 ? -10.811 -0.943 -14.680 1.00 48.34 98 LYS A N 1
ATOM 783 C CA . LYS A 1 98 ? -10.686 -2.163 -15.495 1.00 48.34 98 LYS A CA 1
ATOM 784 C C . LYS A 1 98 ? -10.920 -3.437 -14.685 1.00 48.34 98 LYS A C 1
ATOM 786 O O . LYS A 1 98 ? -11.564 -4.365 -15.174 1.00 48.34 98 LYS A O 1
ATOM 791 N N . THR A 1 99 ? -10.446 -3.487 -13.442 1.00 46.97 99 THR A N 1
ATOM 792 C CA . THR A 1 99 ? -10.529 -4.699 -12.608 1.00 46.97 99 THR A CA 1
ATOM 793 C C . THR A 1 99 ? -11.930 -4.920 -12.034 1.00 46.97 99 THR A C 1
ATOM 795 O O . THR A 1 99 ? -12.374 -6.064 -11.938 1.00 46.97 99 THR A O 1
ATOM 798 N N . ILE A 1 100 ? -12.666 -3.849 -11.704 1.00 46.06 100 ILE A N 1
ATOM 799 C CA . ILE A 1 100 ? -14.066 -3.961 -11.264 1.00 46.06 100 ILE A CA 1
ATOM 800 C C . ILE A 1 100 ? -14.953 -4.438 -12.422 1.00 46.06 100 ILE A C 1
ATOM 802 O O . ILE A 1 100 ? -15.725 -5.376 -12.233 1.00 46.06 100 ILE A O 1
ATOM 806 N N . LYS A 1 101 ? -14.781 -3.893 -13.638 1.00 44.47 101 LYS A N 1
ATOM 807 C CA . LYS A 1 101 ? -15.502 -4.364 -14.835 1.00 44.47 101 LYS A CA 1
ATOM 808 C C . LYS A 1 101 ? -15.254 -5.847 -15.125 1.00 44.47 101 LYS A C 1
ATOM 810 O O . LYS A 1 101 ? -16.209 -6.578 -15.354 1.00 44.47 101 LYS A O 1
ATOM 815 N N . LYS A 1 102 ? -14.003 -6.317 -15.039 1.00 44.41 102 LYS A N 1
ATOM 816 C CA . LYS A 1 102 ? -13.663 -7.733 -15.273 1.00 44.41 102 LYS A CA 1
ATOM 817 C C . LYS A 1 102 ? -14.245 -8.660 -14.200 1.00 44.41 102 LYS A C 1
ATOM 819 O O . LYS A 1 102 ? -14.731 -9.737 -14.518 1.00 44.41 102 LYS A O 1
ATOM 824 N N . ALA A 1 103 ? -14.221 -8.245 -12.931 1.00 39.19 103 ALA A N 1
ATOM 825 C CA . ALA A 1 103 ? -14.811 -9.025 -11.844 1.00 39.19 103 ALA A CA 1
ATOM 826 C C . ALA A 1 103 ? -16.342 -9.119 -11.968 1.00 39.19 103 ALA A C 1
ATOM 828 O O . ALA A 1 103 ? -16.901 -10.176 -11.699 1.00 39.19 103 ALA A O 1
ATOM 829 N N . LEU A 1 104 ? -17.006 -8.049 -12.419 1.00 40.84 104 LEU A N 1
ATOM 830 C CA . LEU A 1 104 ? -18.440 -8.064 -12.721 1.00 40.84 104 LEU A CA 1
ATOM 831 C C . LEU A 1 104 ? -18.763 -8.898 -13.974 1.00 40.84 104 LEU A C 1
ATOM 833 O O . LEU A 1 104 ? -19.758 -9.610 -13.968 1.00 40.84 104 LEU A O 1
ATOM 837 N N . GLU A 1 105 ? -17.916 -8.891 -15.010 1.00 44.66 105 GLU A N 1
ATOM 838 C CA . GLU A 1 105 ? -18.070 -9.776 -16.179 1.00 44.66 105 GLU A CA 1
ATOM 839 C C . GLU A 1 105 ? -17.933 -11.261 -15.823 1.00 44.66 105 GLU A C 1
ATOM 841 O O . GLU A 1 105 ? -18.690 -12.085 -16.326 1.00 44.66 105 GLU A O 1
ATOM 846 N N . VAL A 1 106 ? -16.969 -11.617 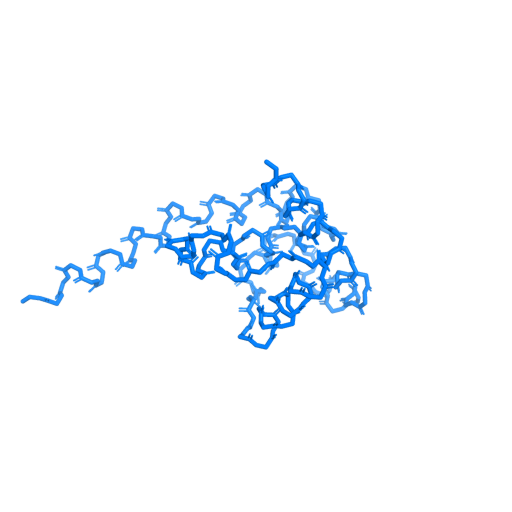-14.970 1.00 48.75 106 VAL A N 1
ATOM 847 C CA . VAL A 1 106 ? -16.746 -13.012 -14.560 1.00 48.75 106 VAL A CA 1
ATOM 848 C C . VAL A 1 106 ? -17.873 -13.500 -13.646 1.00 48.75 106 VAL A C 1
ATOM 850 O O . VAL A 1 106 ? -18.327 -14.629 -13.798 1.00 48.75 106 VAL A O 1
ATOM 853 N N . LEU A 1 107 ? -18.384 -12.643 -12.755 1.00 44.50 107 LEU A N 1
ATOM 854 C CA . LEU A 1 107 ? -19.535 -12.968 -11.902 1.00 44.50 107 LEU A CA 1
ATOM 855 C C . LEU A 1 107 ? -20.873 -12.945 -12.666 1.00 44.50 107 LEU A C 1
ATOM 857 O O . LEU A 1 107 ? -21.794 -13.657 -12.288 1.00 44.50 107 LEU A O 1
ATOM 861 N N . GLY A 1 108 ? -20.978 -12.176 -13.754 1.00 42.38 108 GLY A N 1
ATOM 862 C CA . GLY A 1 108 ? -22.158 -12.128 -14.626 1.00 42.38 108 GLY A CA 1
ATOM 863 C C . GLY A 1 108 ? -22.227 -13.238 -15.682 1.00 42.38 108 GLY A C 1
ATOM 864 O O . GLY A 1 108 ? -23.262 -13.389 -16.325 1.00 42.38 108 GLY A O 1
ATOM 865 N N . LYS A 1 109 ? -21.149 -14.015 -15.868 1.00 41.16 109 LYS A N 1
ATOM 866 C CA . LYS A 1 109 ? -21.092 -15.172 -16.784 1.00 41.16 109 LYS A CA 1
ATOM 867 C C . LYS A 1 109 ? -21.261 -16.529 -16.094 1.00 41.16 109 LYS A C 1
ATOM 869 O O . LYS A 1 109 ? -21.207 -17.551 -16.768 1.00 41.16 109 LYS A O 1
ATOM 874 N N . ALA A 1 110 ? -21.500 -16.552 -14.785 1.00 40.03 110 ALA A N 1
ATOM 875 C CA . ALA A 1 110 ? -22.007 -17.735 -14.096 1.00 40.03 110 ALA A CA 1
ATOM 876 C C . ALA A 1 110 ? -23.544 -17.716 -14.141 1.00 40.03 110 ALA A C 1
ATOM 878 O O . ALA A 1 110 ? -24.200 -17.395 -13.151 1.00 40.03 110 ALA A O 1
ATOM 879 N N . ARG A 1 111 ? -24.116 -17.983 -15.317 1.00 36.97 111 ARG A N 1
ATOM 880 C CA . ARG A 1 111 ? -25.541 -18.279 -15.466 1.00 36.97 111 ARG A CA 1
ATOM 881 C C . ARG A 1 111 ? -25.737 -19.383 -16.486 1.00 36.97 111 ARG A C 1
ATOM 883 O O . ARG A 1 111 ? -25.014 -19.347 -17.505 1.00 36.97 111 ARG A O 1
#

Secondary structure (DSSP, 8-state):
-HHHHHHHHHHHHHHHHHHHTHHHHHTT-SHHHHHHH----HHHHHHHHHHHHHTT--SGGG-TTS-HHHHHHHHHHHHHHHHHHHHHHHHHHHHHHHHHHHHHHHHHT--

pLDDT: mean 80.78, std 19.38, range [36.97, 98.06]